Protein AF-A0A0W0FB42-F1 (afdb_monomer_lite)

Structure (mmCIF, N/CA/C/O backbone):
data_AF-A0A0W0FB42-F1
#
_entry.id   AF-A0A0W0FB42-F1
#
loop_
_atom_site.group_PDB
_atom_site.id
_atom_site.type_symbol
_atom_site.label_atom_id
_atom_site.label_alt_id
_atom_site.label_comp_id
_atom_site.label_asym_id
_atom_site.label_entity_id
_atom_site.label_seq_id
_atom_site.pdbx_PDB_ins_code
_atom_site.Cartn_x
_atom_site.Cartn_y
_atom_site.Cartn_z
_atom_site.occupancy
_atom_site.B_iso_or_equiv
_atom_site.a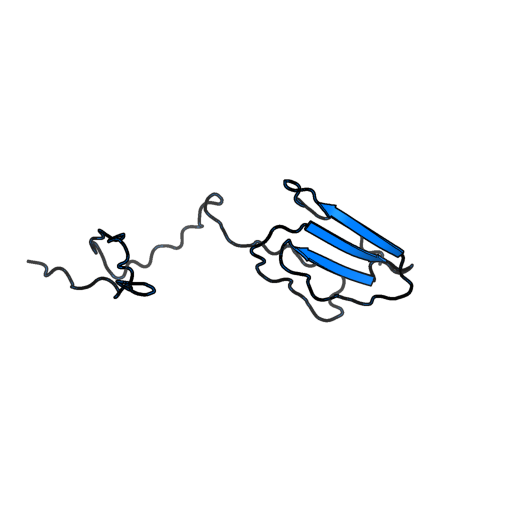uth_seq_id
_atom_site.auth_comp_id
_atom_site.auth_asym_id
_atom_site.auth_atom_id
_atom_site.pdbx_PDB_model_num
ATOM 1 N N . MET A 1 1 ? -25.402 -29.804 43.372 1.00 33.59 1 MET A N 1
ATOM 2 C CA . MET A 1 1 ? -24.931 -28.434 43.650 1.00 33.59 1 MET A CA 1
ATOM 3 C C . MET A 1 1 ? -23.645 -28.269 42.859 1.00 33.59 1 MET A C 1
ATOM 5 O O . MET A 1 1 ? -22.649 -28.855 43.251 1.00 33.59 1 MET A O 1
ATOM 9 N N . SER A 1 2 ? -23.708 -27.656 41.675 1.00 41.41 2 SER A N 1
ATOM 10 C CA . SER A 1 2 ? -22.521 -27.426 40.841 1.00 41.41 2 SER A CA 1
ATOM 11 C C . SER A 1 2 ? -21.876 -26.138 41.325 1.00 41.41 2 SER A C 1
ATOM 13 O O . SER A 1 2 ? -22.508 -25.088 41.245 1.00 41.41 2 SER A O 1
ATOM 15 N N . GLU A 1 3 ? -20.667 -26.220 41.870 1.00 48.44 3 GLU A N 1
ATOM 16 C CA . GLU A 1 3 ? -19.871 -25.037 42.189 1.00 48.44 3 GLU A CA 1
ATOM 17 C C . GLU A 1 3 ? -19.589 -24.285 40.881 1.00 48.44 3 GLU A C 1
ATOM 19 O O . GLU A 1 3 ? -19.084 -24.861 39.914 1.00 48.44 3 GLU A O 1
ATOM 24 N N . LEU A 1 4 ? -20.001 -23.017 40.820 1.00 48.66 4 LEU A N 1
ATOM 25 C CA . LEU A 1 4 ? -19.660 -22.120 39.719 1.00 48.66 4 LEU A CA 1
ATOM 26 C C . LEU A 1 4 ? -18.131 -21.926 39.723 1.00 48.66 4 LEU A C 1
ATOM 28 O O . LEU A 1 4 ? -17.591 -21.525 40.755 1.00 48.66 4 LEU A O 1
ATOM 32 N N . PRO A 1 5 ? -17.408 -22.208 38.623 1.00 51.91 5 PRO A N 1
ATOM 33 C CA . PRO A 1 5 ? -15.955 -22.061 38.598 1.00 51.91 5 PRO A CA 1
ATOM 34 C C . PRO A 1 5 ? -15.554 -20.583 38.654 1.00 51.91 5 PRO A C 1
ATOM 36 O O . PRO A 1 5 ? -15.980 -19.803 37.797 1.00 51.91 5 PRO A O 1
ATOM 39 N N . SER A 1 6 ? -14.716 -20.207 39.626 1.00 60.69 6 SER A N 1
ATOM 40 C CA . SER A 1 6 ? -14.290 -18.819 39.809 1.00 60.69 6 SER A CA 1
ATOM 41 C C . SER A 1 6 ? -13.353 -18.326 38.698 1.00 60.69 6 SER A C 1
ATOM 43 O O . SER A 1 6 ? -12.539 -19.055 38.127 1.00 60.69 6 SER A O 1
ATOM 45 N N . ASP A 1 7 ? -13.543 -17.037 38.436 1.00 61.12 7 ASP A N 1
ATOM 46 C CA . ASP A 1 7 ? -12.657 -16.036 37.851 1.00 61.12 7 ASP A CA 1
ATOM 47 C C . ASP A 1 7 ? -12.575 -15.904 36.322 1.00 61.12 7 ASP A C 1
ATOM 49 O O . ASP A 1 7 ? -12.053 -16.743 35.575 1.00 61.12 7 ASP A O 1
ATOM 53 N N . PHE A 1 8 ? -13.089 -14.745 35.887 1.00 56.88 8 PHE A N 1
ATOM 54 C CA . PHE A 1 8 ? -12.772 -14.076 34.632 1.00 56.88 8 PHE A CA 1
ATOM 55 C C . PHE A 1 8 ? -11.254 -13.922 34.471 1.00 56.88 8 PHE A C 1
ATOM 57 O O . PHE A 1 8 ? -10.535 -13.832 35.472 1.00 56.88 8 PHE A O 1
ATOM 64 N N . PRO A 1 9 ? -10.739 -13.861 33.228 1.00 62.66 9 PRO A N 1
ATOM 65 C CA . PRO A 1 9 ? -9.367 -13.423 33.012 1.00 62.66 9 PRO A CA 1
ATOM 66 C C . PRO A 1 9 ? -9.143 -12.083 33.722 1.00 62.66 9 PRO A C 1
ATOM 68 O O . PRO A 1 9 ? -10.016 -11.215 33.714 1.00 62.66 9 PRO A O 1
ATOM 71 N N . GLN A 1 10 ? -7.980 -11.932 34.357 1.00 65.81 10 GLN A N 1
ATOM 72 C CA . GLN A 1 10 ? -7.614 -10.692 35.035 1.00 65.81 10 GLN A CA 1
ATOM 73 C C . GLN A 1 10 ? -7.484 -9.586 33.984 1.00 65.81 10 GLN A C 1
ATOM 75 O O . GLN A 1 10 ? -6.493 -9.519 33.259 1.00 65.81 10 GLN A O 1
ATOM 80 N N . VAL A 1 11 ? -8.514 -8.752 33.874 1.00 65.94 11 VAL A N 1
ATOM 81 C CA . VAL A 1 11 ? -8.490 -7.552 33.040 1.00 65.94 11 VAL A CA 1
ATOM 82 C C . VAL A 1 11 ? -7.838 -6.405 33.818 1.00 65.94 11 VAL A C 1
ATOM 84 O O . VAL A 1 11 ? -8.016 -6.320 35.039 1.00 65.94 11 VAL A O 1
ATOM 87 N N . PRO A 1 12 ? -7.073 -5.519 33.154 1.00 68.88 12 PRO A N 1
ATOM 88 C CA . PRO A 1 12 ? -6.584 -4.299 33.782 1.00 68.88 12 PRO A CA 1
ATOM 89 C C . PRO A 1 12 ? -7.754 -3.516 34.384 1.00 68.88 12 PRO A C 1
ATOM 91 O O . PRO A 1 12 ? -8.793 -3.364 33.746 1.00 68.88 12 PRO A O 1
ATOM 94 N N . LYS A 1 13 ? -7.592 -3.033 35.617 1.00 71.75 13 LYS A N 1
ATOM 95 C CA . LYS A 1 13 ? -8.607 -2.220 36.313 1.00 71.75 13 LYS A CA 1
ATOM 96 C C . LYS A 1 13 ? -8.369 -0.719 36.151 1.00 71.75 13 LYS A C 1
ATOM 98 O O . LYS A 1 13 ? -9.218 0.081 36.525 1.00 71.75 13 LYS A O 1
ATOM 103 N N . SER A 1 14 ? -7.219 -0.336 35.603 1.00 76.00 14 SER A N 1
ATOM 104 C CA . SER A 1 14 ? -6.844 1.053 35.368 1.00 76.00 14 SER A CA 1
ATOM 105 C C . SER A 1 14 ? -5.825 1.184 34.236 1.00 76.00 14 SER A C 1
ATOM 107 O O . SER A 1 14 ? -5.085 0.244 33.937 1.00 76.00 14 SER A O 1
ATOM 109 N N . VAL A 1 15 ? -5.795 2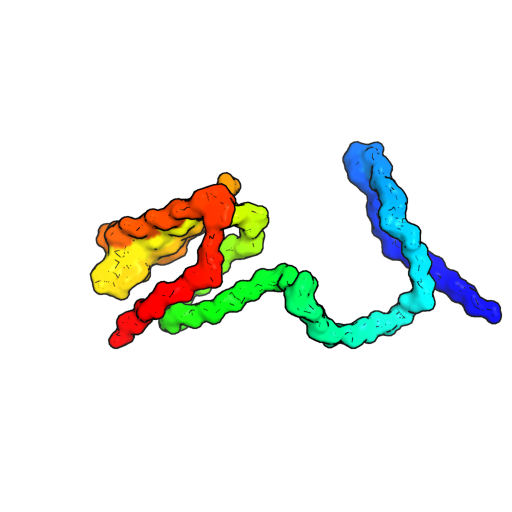.368 33.624 1.00 68.62 15 VAL A N 1
ATOM 110 C CA . VAL A 1 15 ? -4.765 2.828 32.680 1.00 68.62 15 VAL A CA 1
ATOM 111 C C . VAL A 1 15 ? -4.372 4.243 33.108 1.00 68.62 15 VAL A C 1
ATOM 113 O O . VAL A 1 15 ? -5.246 5.065 33.367 1.00 68.62 15 VAL A O 1
ATOM 116 N N . ASP A 1 16 ? -3.072 4.507 33.272 1.00 75.69 16 ASP A N 1
ATOM 117 C CA . ASP A 1 16 ? -2.525 5.811 33.695 1.00 75.69 16 ASP A CA 1
ATOM 118 C C . ASP A 1 16 ? -3.177 6.416 34.956 1.00 75.69 16 ASP A C 1
ATOM 120 O O . ASP A 1 16 ? -3.392 7.621 35.071 1.00 75.69 16 ASP A O 1
ATOM 124 N N . GLY A 1 17 ? -3.514 5.564 35.930 1.00 77.31 17 GLY A N 1
ATOM 125 C CA . GLY A 1 17 ? -4.133 5.985 37.193 1.00 77.31 17 GLY A CA 1
ATOM 126 C C . GLY A 1 17 ? -5.621 6.337 37.093 1.00 77.31 17 GLY A C 1
ATOM 127 O O . GLY A 1 17 ? -6.227 6.653 38.115 1.00 77.31 17 GLY A O 1
ATOM 128 N N . GLN A 1 18 ? -6.227 6.241 35.906 1.00 73.88 18 GLN A N 1
ATOM 129 C CA . GLN A 1 18 ? -7.676 6.306 35.734 1.00 73.88 18 GLN A CA 1
ATOM 130 C C . GLN A 1 18 ? -8.264 4.901 35.840 1.00 73.88 18 GLN A C 1
ATOM 132 O O . GLN A 1 18 ? -7.829 3.986 35.138 1.00 73.88 18 GLN A O 1
ATOM 137 N N . GLU A 1 19 ? -9.244 4.720 36.726 1.00 80.06 19 GLU A N 1
ATOM 138 C CA . GLU A 1 19 ? -9.999 3.470 36.792 1.00 80.06 19 GLU A CA 1
ATOM 139 C C . GLU A 1 19 ? -10.751 3.259 35.479 1.00 80.06 19 GLU A C 1
ATOM 141 O O . GLU A 1 19 ? -11.432 4.156 34.974 1.00 80.06 19 GLU A O 1
ATOM 146 N N . LEU A 1 20 ? -10.610 2.063 34.915 1.00 70.44 20 LEU A N 1
ATOM 147 C CA . LEU A 1 20 ? -11.407 1.669 33.770 1.00 70.44 20 LEU A CA 1
ATOM 148 C C . LEU A 1 20 ? -12.842 1.431 34.258 1.00 70.44 20 LEU A C 1
ATOM 150 O O . LEU A 1 20 ? -13.029 0.739 35.262 1.00 70.44 20 LEU A O 1
ATOM 154 N N . PRO A 1 21 ? -13.862 1.973 33.569 1.00 65.00 21 PRO A N 1
ATOM 155 C CA . PRO A 1 21 ? -15.244 1.610 33.837 1.00 65.00 21 PRO A CA 1
ATOM 156 C C . PRO A 1 21 ? -15.426 0.091 33.839 1.00 65.00 21 PRO A C 1
ATOM 158 O O . PRO A 1 21 ? -14.749 -0.635 33.110 1.00 65.00 21 PRO A O 1
ATOM 161 N N . ASP A 1 22 ? -16.355 -0.402 34.652 1.00 67.44 22 ASP A N 1
ATOM 162 C CA . ASP A 1 22 ? -16.662 -1.830 34.710 1.00 67.44 22 ASP A CA 1
ATOM 163 C C . ASP A 1 22 ? -17.422 -2.255 33.440 1.00 67.44 22 ASP A C 1
ATOM 165 O O . ASP A 1 22 ? -18.654 -2.288 33.390 1.00 67.44 22 ASP A O 1
ATOM 169 N N . PHE A 1 23 ? -16.677 -2.480 32.355 1.00 59.56 23 PHE A N 1
ATOM 170 C CA . PHE A 1 23 ? -17.221 -2.781 31.030 1.00 59.56 23 PHE A CA 1
ATOM 171 C C . PHE A 1 23 ? -17.687 -4.238 30.890 1.00 59.56 23 PHE A C 1
ATOM 173 O O . PHE A 1 23 ? -18.391 -4.557 29.933 1.00 59.56 23 PHE A O 1
ATOM 180 N N . ILE A 1 24 ? -17.310 -5.133 31.812 1.00 58.31 24 ILE A N 1
ATOM 181 C CA . ILE A 1 24 ? -17.571 -6.574 31.696 1.00 58.31 24 ILE A CA 1
ATOM 182 C C . ILE A 1 24 ? -18.425 -7.049 32.872 1.00 58.31 24 ILE A C 1
ATOM 184 O O . ILE A 1 24 ? -17.965 -7.739 33.777 1.00 58.31 24 ILE A O 1
ATOM 188 N N . LYS A 1 25 ? -19.731 -6.772 32.798 1.00 57.03 25 LYS A N 1
ATOM 189 C CA . LYS A 1 25 ? -20.739 -7.567 33.519 1.00 57.03 25 LYS A CA 1
ATOM 190 C C . LYS A 1 25 ? -20.983 -8.873 32.770 1.00 57.03 25 LYS A C 1
ATOM 192 O O . LYS A 1 25 ? -22.018 -9.058 32.137 1.00 57.03 25 LYS A O 1
ATOM 197 N N . GLY A 1 26 ? -19.985 -9.745 32.770 1.00 59.94 26 GLY A N 1
ATOM 198 C CA . GLY A 1 26 ? -20.109 -11.089 32.224 1.00 59.94 26 GLY A CA 1
ATOM 199 C C . GLY A 1 26 ? -20.451 -12.088 33.323 1.00 59.94 26 GLY A C 1
ATOM 200 O O . GLY A 1 26 ? -20.000 -11.948 34.455 1.00 59.94 26 GLY A O 1
ATOM 201 N N . GLU A 1 27 ? -21.155 -13.158 32.969 1.00 63.69 27 GLU A N 1
ATOM 202 C CA . GLU A 1 27 ? -21.190 -14.395 33.753 1.00 63.69 27 GLU A CA 1
ATOM 203 C C . GLU A 1 27 ? -20.570 -15.515 32.908 1.00 63.69 27 GLU A C 1
ATOM 205 O O . GLU A 1 27 ? -20.877 -15.652 31.721 1.00 63.69 27 GLU A O 1
ATOM 210 N N . ILE A 1 28 ? -19.669 -16.312 33.491 1.00 62.75 28 ILE A N 1
ATOM 211 C CA . ILE A 1 28 ? -19.129 -17.493 32.809 1.00 62.75 28 ILE A CA 1
ATOM 212 C C . ILE A 1 28 ? -20.179 -18.600 32.895 1.00 62.75 28 ILE A C 1
ATOM 214 O O . ILE A 1 28 ? -20.232 -19.342 33.870 1.00 62.75 28 ILE A O 1
ATOM 218 N N . ILE A 1 29 ? -20.991 -18.733 31.850 1.00 67.31 29 ILE A N 1
ATOM 219 C CA . ILE A 1 29 ? -22.028 -19.771 31.784 1.00 67.31 29 ILE A CA 1
ATOM 220 C C . ILE A 1 29 ? -21.484 -21.141 31.342 1.00 67.31 29 ILE A C 1
ATOM 222 O O . ILE A 1 29 ? -22.100 -22.165 31.629 1.00 67.31 29 ILE A O 1
ATOM 226 N N . GLN A 1 30 ? -20.330 -21.191 30.653 1.00 57.31 30 GLN A N 1
ATOM 227 C CA . GLN A 1 30 ? -19.724 -22.443 30.176 1.00 57.31 30 GLN A CA 1
ATOM 228 C C . GLN A 1 30 ? -18.228 -22.279 29.823 1.00 57.31 30 GLN A C 1
ATOM 230 O O . GLN A 1 30 ? -17.839 -21.288 29.207 1.00 57.31 30 GLN A O 1
ATOM 235 N N . ARG A 1 31 ? -17.377 -23.261 30.171 1.00 58.84 31 ARG A N 1
ATOM 236 C CA . ARG A 1 31 ? -15.950 -23.332 29.774 1.00 58.84 31 ARG A CA 1
ATOM 237 C C . ARG A 1 31 ? -15.711 -24.481 28.789 1.00 58.84 31 ARG A C 1
ATOM 239 O O . ARG A 1 31 ? -16.438 -25.469 28.800 1.00 58.84 31 ARG A O 1
ATOM 246 N N . GLY A 1 32 ? -14.676 -24.362 27.954 1.00 59.06 32 GLY A N 1
ATOM 247 C CA . GLY A 1 32 ? -14.260 -25.431 27.034 1.00 59.06 32 GLY A CA 1
ATOM 248 C C . GLY A 1 32 ? -15.139 -25.587 25.792 1.00 59.06 32 GLY A C 1
ATOM 249 O O . GLY A 1 32 ? -15.006 -26.581 25.079 1.00 59.06 32 GLY A O 1
ATOM 250 N N . ILE A 1 33 ? -16.013 -24.613 25.501 1.00 60.34 33 ILE A N 1
ATOM 251 C CA . ILE A 1 33 ? -16.690 -24.568 24.207 1.00 60.34 33 ILE A CA 1
ATOM 252 C C . ILE A 1 33 ? -15.625 -24.287 23.154 1.00 60.34 33 ILE A C 1
ATOM 254 O O . ILE A 1 33 ? -15.134 -23.167 23.013 1.00 60.34 33 ILE A O 1
ATOM 258 N N . LYS A 1 34 ? -15.281 -25.319 22.387 1.00 55.38 34 LYS A N 1
ATOM 259 C CA . LYS A 1 34 ? -14.691 -25.124 21.074 1.00 55.38 34 LYS A CA 1
ATOM 260 C C . LYS A 1 34 ? -15.816 -24.554 20.226 1.00 55.38 34 LYS A C 1
ATOM 262 O O . LYS A 1 34 ? -16.663 -25.310 19.754 1.00 55.38 34 LYS A O 1
ATOM 267 N N . LEU A 1 35 ? -15.891 -23.223 20.151 1.00 56.25 35 LEU A N 1
ATOM 268 C CA . LEU A 1 35 ? -16.835 -22.575 19.254 1.00 56.25 35 LEU A CA 1
ATOM 269 C C . LEU A 1 35 ? -16.584 -23.212 17.887 1.00 56.25 35 LEU A C 1
ATOM 271 O O . LEU A 1 35 ? -15.426 -23.231 17.449 1.00 56.25 35 LEU A O 1
ATOM 275 N N . PRO A 1 36 ? -17.594 -23.829 17.250 1.00 53.62 36 PRO A N 1
ATOM 276 C CA . PRO A 1 36 ? -17.429 -24.185 15.859 1.00 53.62 36 PRO A CA 1
ATOM 277 C C . PRO A 1 36 ? -17.051 -22.872 15.182 1.00 53.62 36 PRO A C 1
ATOM 279 O O . PRO A 1 36 ? -17.771 -21.885 15.328 1.00 53.62 36 PRO A O 1
ATOM 282 N N . PHE A 1 37 ? -15.881 -22.824 14.546 1.00 53.03 37 PHE A N 1
ATOM 283 C CA . PHE A 1 37 ? -15.537 -21.724 13.659 1.00 53.03 37 PHE A CA 1
ATOM 284 C C . PHE A 1 37 ? -16.558 -21.783 12.521 1.00 53.03 37 PHE A C 1
ATOM 286 O O . PHE A 1 37 ? -16.328 -22.408 11.491 1.00 53.03 37 PHE A O 1
ATOM 293 N N . SER A 1 38 ? -17.748 -21.233 12.744 1.00 58.44 38 SER A N 1
ATOM 294 C CA . SER A 1 38 ? -18.626 -20.853 11.661 1.00 58.44 38 SER A CA 1
ATOM 295 C C . SER A 1 38 ? -17.898 -19.750 10.919 1.00 58.44 38 SER A C 1
ATOM 297 O O . SER A 1 38 ? -17.324 -18.862 11.556 1.00 58.44 38 SER A O 1
ATOM 299 N N . THR A 1 39 ? -17.924 -19.808 9.595 1.00 62.34 39 THR A N 1
ATOM 300 C CA . THR A 1 39 ? -17.491 -18.716 8.730 1.00 62.34 39 THR A CA 1
ATOM 301 C C . THR A 1 39 ? -18.056 -17.412 9.288 1.00 62.34 39 THR A C 1
ATOM 303 O O . THR A 1 39 ? -19.269 -17.300 9.489 1.00 62.34 39 THR A O 1
ATOM 306 N N . VAL A 1 40 ? -17.176 -16.471 9.636 1.00 61.28 40 VAL A N 1
ATOM 307 C CA . VAL A 1 40 ? -17.597 -15.151 10.109 1.00 61.28 40 VAL A CA 1
ATOM 308 C C . VAL A 1 40 ? -18.457 -14.553 8.994 1.00 61.28 40 VAL A C 1
ATOM 310 O O . VAL A 1 40 ? -17.996 -14.530 7.854 1.00 61.28 40 VAL A O 1
ATOM 313 N N . PRO A 1 41 ? -19.711 -14.142 9.261 1.00 63.47 41 PRO A N 1
ATOM 314 C CA . PRO A 1 41 ? -20.531 -13.514 8.235 1.00 63.47 41 PRO A CA 1
ATOM 315 C C . PRO A 1 41 ? -19.779 -12.326 7.635 1.00 63.47 41 PRO A C 1
ATOM 317 O O . PRO A 1 41 ? -19.227 -11.548 8.405 1.00 63.47 41 PRO A O 1
ATOM 320 N N . ASP A 1 42 ? -19.812 -12.145 6.312 1.00 62.81 42 ASP A N 1
ATOM 321 C CA . ASP A 1 42 ? -19.012 -11.122 5.607 1.00 62.81 42 ASP A CA 1
ATOM 322 C C . ASP A 1 42 ? -19.133 -9.717 6.218 1.00 62.81 42 ASP A C 1
ATOM 324 O O . ASP A 1 42 ? -18.171 -8.961 6.272 1.00 62.81 42 ASP A O 1
ATOM 328 N N . ARG A 1 43 ? -20.306 -9.381 6.769 1.00 50.47 43 ARG A N 1
ATOM 329 C CA . ARG A 1 43 ? -20.554 -8.103 7.463 1.00 50.47 43 ARG A CA 1
ATOM 330 C C . ARG A 1 43 ? -19.713 -7.878 8.731 1.00 50.47 43 ARG A C 1
ATOM 332 O O . ARG A 1 43 ? -19.729 -6.781 9.278 1.00 50.47 43 ARG A O 1
ATOM 339 N N . TYR A 1 44 ? -19.066 -8.920 9.237 1.00 56.53 44 TYR A N 1
ATOM 340 C CA . TYR A 1 44 ? -18.171 -8.911 10.393 1.00 56.53 44 TYR A CA 1
ATOM 341 C C . TYR A 1 44 ? -16.784 -9.461 10.038 1.00 56.53 44 TYR A C 1
ATOM 343 O O . TYR A 1 44 ? -15.979 -9.719 10.934 1.00 56.53 44 TYR A O 1
ATOM 351 N N . ASP A 1 45 ? -16.509 -9.670 8.749 1.00 63.34 45 ASP A N 1
ATOM 352 C CA . ASP A 1 45 ? -15.193 -10.043 8.260 1.00 63.34 45 ASP A CA 1
ATOM 353 C C . ASP A 1 45 ? -14.337 -8.779 8.132 1.00 63.34 45 ASP A C 1
ATOM 355 O O . ASP A 1 45 ? -14.357 -8.074 7.127 1.00 63.34 45 ASP A O 1
ATOM 359 N N . PHE A 1 46 ? -13.607 -8.475 9.203 1.00 58.38 46 PHE A N 1
ATOM 360 C CA . PHE A 1 46 ? -12.649 -7.371 9.251 1.00 58.38 46 PHE A CA 1
ATOM 361 C C . PHE A 1 46 ? -11.251 -7.791 8.772 1.00 58.38 46 PHE A C 1
ATOM 363 O O . PHE A 1 46 ? -10.286 -7.061 9.001 1.00 58.38 46 PHE A O 1
ATOM 370 N N . THR A 1 47 ? -11.099 -8.979 8.169 1.00 62.78 47 THR A N 1
ATOM 371 C CA . THR A 1 47 ? -9.795 -9.386 7.644 1.00 62.78 47 THR A CA 1
ATOM 372 C C . THR A 1 47 ? -9.425 -8.522 6.444 1.00 62.78 47 THR A C 1
ATOM 374 O O . THR A 1 47 ? -10.207 -8.328 5.514 1.00 62.78 47 THR A O 1
ATOM 377 N N . ILE A 1 48 ? -8.205 -7.984 6.468 1.00 60.84 48 ILE A N 1
ATOM 378 C CA . ILE A 1 48 ? -7.622 -7.309 5.311 1.00 60.84 48 ILE A CA 1
ATOM 379 C C . ILE A 1 48 ? -7.388 -8.390 4.255 1.00 60.84 48 ILE A C 1
ATOM 381 O O . ILE A 1 48 ? -6.519 -9.255 4.409 1.00 60.84 48 ILE A O 1
ATOM 385 N N . LYS A 1 49 ? -8.212 -8.380 3.206 1.00 66.75 49 LYS A N 1
ATOM 386 C CA . LYS A 1 49 ? -8.091 -9.327 2.098 1.00 66.75 49 LYS A CA 1
ATOM 387 C C . LYS A 1 49 ? -6.915 -8.892 1.237 1.00 66.75 49 LYS A C 1
ATOM 389 O O . LYS A 1 49 ? -6.925 -7.795 0.686 1.00 66.75 49 LYS A O 1
ATOM 394 N N . HIS A 1 50 ? -5.901 -9.744 1.157 1.00 65.88 50 HIS A N 1
ATOM 395 C CA . HIS A 1 50 ? -4.814 -9.555 0.208 1.00 65.88 50 HIS A CA 1
ATOM 396 C C . HIS A 1 50 ? -5.358 -9.851 -1.191 1.00 65.88 50 HIS A C 1
ATOM 398 O O . HIS A 1 50 ? -6.061 -10.845 -1.383 1.00 65.88 50 HIS A O 1
ATOM 404 N N . SER A 1 51 ? -5.066 -8.979 -2.151 1.00 66.88 51 SER A N 1
ATOM 405 C CA . SER A 1 51 ? -5.265 -9.291 -3.564 1.00 66.88 51 SER A CA 1
ATOM 406 C C . SER A 1 51 ? -4.268 -10.359 -4.009 1.00 66.88 51 SER A C 1
ATOM 408 O O . SER A 1 51 ? -3.176 -10.455 -3.447 1.00 66.88 51 SER A O 1
ATOM 410 N N . ASP A 1 52 ? -4.607 -11.111 -5.055 1.00 79.25 52 ASP A N 1
ATOM 411 C CA . ASP A 1 52 ? -3.631 -11.963 -5.734 1.00 79.25 52 ASP A CA 1
ATOM 412 C C . ASP A 1 52 ? -2.440 -11.129 -6.245 1.00 79.25 52 ASP A C 1
ATOM 414 O O . ASP A 1 52 ? -2.583 -9.957 -6.611 1.00 79.25 52 ASP A O 1
ATOM 418 N N . CYS A 1 53 ? -1.256 -11.741 -6.283 1.00 81.69 53 CYS A N 1
ATOM 419 C CA . CYS A 1 53 ? -0.081 -11.142 -6.908 1.00 81.69 53 CYS A CA 1
ATOM 420 C C . CYS A 1 53 ? -0.110 -11.416 -8.418 1.00 81.69 53 CYS A C 1
ATOM 422 O O . CYS A 1 53 ? -0.114 -12.571 -8.843 1.00 81.69 53 CYS A O 1
ATOM 424 N N . PHE A 1 54 ? -0.086 -10.357 -9.228 1.00 84.25 54 PHE A N 1
ATOM 425 C CA . PHE A 1 54 ? -0.046 -10.445 -10.690 1.00 84.25 54 PHE A CA 1
ATOM 426 C C . PHE A 1 54 ? 1.353 -10.088 -11.202 1.00 84.25 54 PHE A C 1
ATOM 428 O O . PHE A 1 54 ? 1.901 -9.054 -10.828 1.00 84.25 54 PHE A O 1
ATOM 435 N N . GLY A 1 55 ? 1.929 -10.918 -12.075 1.00 85.50 55 GLY A N 1
ATOM 436 C CA . GLY A 1 55 ? 3.274 -10.700 -12.610 1.00 85.50 55 GLY A CA 1
ATOM 437 C C . GLY A 1 55 ? 4.097 -11.982 -12.708 1.00 85.50 55 GLY A C 1
ATOM 438 O O . GLY A 1 55 ? 3.589 -13.087 -12.535 1.00 85.50 55 GLY A O 1
ATOM 439 N N . THR A 1 56 ? 5.391 -11.824 -12.981 1.00 82.12 56 THR A N 1
ATOM 440 C CA . THR A 1 56 ? 6.381 -12.900 -12.829 1.00 82.12 56 THR A CA 1
ATOM 441 C C . THR A 1 56 ? 6.781 -13.045 -11.361 1.00 82.12 56 THR A C 1
ATOM 443 O O . THR A 1 56 ? 6.874 -12.033 -10.674 1.00 82.12 56 THR A O 1
ATOM 446 N N . GLU A 1 57 ? 7.151 -14.243 -10.902 1.00 84.25 57 GLU A N 1
ATOM 447 C CA . GLU A 1 57 ? 7.685 -14.491 -9.542 1.00 84.25 57 GLU A CA 1
ATOM 448 C C . GLU A 1 57 ? 9.111 -13.925 -9.312 1.00 84.25 57 GLU A C 1
ATOM 450 O O . GLU A 1 57 ? 9.873 -14.419 -8.485 1.00 84.25 57 GLU A O 1
ATOM 455 N N . ALA A 1 58 ? 9.519 -12.913 -10.081 1.00 82.69 58 ALA A N 1
ATOM 456 C CA . ALA A 1 58 ? 10.846 -12.319 -10.018 1.00 82.69 58 ALA A CA 1
ATOM 457 C C . ALA A 1 58 ? 10.894 -11.138 -9.037 1.00 82.69 58 ALA A C 1
ATOM 459 O O . ALA A 1 58 ? 9.993 -10.301 -9.014 1.00 82.69 58 ALA A O 1
ATOM 460 N N . GLY A 1 59 ? 12.008 -11.020 -8.310 1.00 85.69 59 GLY A N 1
ATOM 461 C CA . GLY A 1 59 ? 12.230 -9.971 -7.313 1.00 85.69 59 GLY A CA 1
ATOM 462 C C . GLY A 1 59 ? 11.836 -10.398 -5.900 1.00 85.69 59 GLY A C 1
ATOM 463 O O . GLY A 1 59 ? 11.462 -11.546 -5.668 1.00 85.69 59 GLY A O 1
ATOM 464 N N . ASP A 1 60 ? 11.955 -9.463 -4.958 1.00 86.50 60 ASP A N 1
ATOM 465 C CA . ASP A 1 60 ? 11.561 -9.688 -3.569 1.00 86.50 60 ASP A CA 1
ATOM 466 C C . ASP A 1 60 ? 10.109 -9.235 -3.357 1.00 86.50 60 ASP A C 1
ATOM 468 O O . ASP A 1 60 ? 9.743 -8.138 -3.799 1.00 86.50 60 ASP A O 1
ATOM 472 N N . PRO A 1 61 ? 9.273 -10.041 -2.678 1.00 85.12 61 PRO A N 1
ATOM 473 C CA . PRO A 1 61 ? 7.922 -9.629 -2.336 1.00 85.12 61 PRO A CA 1
ATOM 474 C C . PRO A 1 61 ? 7.965 -8.446 -1.367 1.00 85.12 61 PRO A C 1
ATOM 476 O O . PRO A 1 61 ? 8.844 -8.354 -0.506 1.00 85.12 61 PRO A O 1
ATOM 479 N N . PHE A 1 62 ? 6.976 -7.564 -1.474 1.00 84.44 62 PHE A N 1
ATOM 480 C CA . PHE A 1 62 ? 6.781 -6.484 -0.521 1.00 84.44 62 PHE A CA 1
ATOM 481 C C . PHE A 1 62 ? 5.333 -6.423 -0.047 1.00 84.44 62 PHE A C 1
ATOM 483 O O . PHE A 1 62 ? 4.414 -6.814 -0.760 1.00 84.44 62 PHE A O 1
ATOM 490 N N . ASP A 1 63 ? 5.166 -5.916 1.169 1.00 81.25 63 ASP A N 1
ATOM 491 C CA . ASP A 1 63 ? 3.883 -5.619 1.790 1.00 81.25 63 ASP A CA 1
ATOM 492 C C . ASP A 1 63 ? 3.984 -4.217 2.407 1.00 81.25 63 ASP A C 1
ATOM 494 O O . ASP A 1 63 ? 5.005 -3.851 3.001 1.00 81.25 63 ASP A O 1
ATOM 498 N N . GLU A 1 64 ? 2.944 -3.412 2.220 1.00 79.00 64 GLU A N 1
ATOM 499 C CA . GLU A 1 64 ? 2.812 -2.096 2.850 1.00 79.00 64 GLU A CA 1
ATOM 500 C C . GLU A 1 64 ? 2.380 -2.213 4.320 1.00 79.00 64 GLU A C 1
ATOM 502 O O . GLU A 1 64 ? 2.528 -1.268 5.098 1.00 79.00 64 GLU A O 1
ATOM 507 N N . GLY A 1 65 ? 1.894 -3.392 4.713 1.00 71.31 65 GLY A N 1
ATOM 508 C CA . GLY A 1 65 ? 1.381 -3.707 6.032 1.00 71.31 65 GLY A CA 1
ATOM 509 C C . GLY A 1 65 ? -0.017 -3.137 6.278 1.00 71.31 65 GLY A C 1
ATOM 510 O O . GLY A 1 65 ? -0.609 -2.421 5.468 1.00 71.31 65 GLY A O 1
ATOM 511 N N . ALA A 1 66 ? -0.561 -3.442 7.457 1.00 67.25 66 ALA A N 1
ATOM 512 C CA . ALA A 1 66 ? -1.838 -2.894 7.901 1.00 67.25 66 ALA A CA 1
ATOM 513 C C . ALA A 1 66 ? -1.691 -1.403 8.249 1.00 67.25 66 ALA A C 1
ATOM 515 O O . ALA A 1 66 ? -1.322 -1.041 9.371 1.00 67.25 66 ALA A O 1
ATOM 516 N N . THR A 1 67 ? -1.984 -0.531 7.285 1.00 70.12 67 THR A N 1
ATOM 517 C CA . THR A 1 67 ? -1.939 0.918 7.500 1.00 70.12 67 THR A CA 1
ATOM 518 C C . THR A 1 67 ? -3.274 1.416 8.053 1.00 70.12 67 THR A C 1
ATOM 520 O O . THR A 1 67 ? -4.320 1.255 7.435 1.00 70.12 67 THR A O 1
ATOM 523 N N . TRP A 1 68 ? -3.241 2.050 9.227 1.00 72.50 68 TRP A N 1
ATOM 524 C CA . TRP A 1 68 ? -4.432 2.566 9.928 1.00 72.50 68 TRP A CA 1
ATOM 525 C C . TRP A 1 68 ? -4.955 3.897 9.372 1.00 72.50 68 TRP A C 1
ATOM 527 O O . TRP A 1 68 ? -5.952 4.431 9.856 1.00 72.50 68 TRP A O 1
ATOM 537 N N . TYR A 1 69 ? -4.267 4.455 8.378 1.00 82.81 69 TYR A N 1
ATOM 538 C CA . TYR A 1 69 ? -4.589 5.739 7.770 1.00 82.81 69 TYR A CA 1
ATOM 539 C C . TYR A 1 69 ? -5.039 5.534 6.328 1.00 82.81 69 TYR A C 1
ATOM 541 O O . TYR A 1 69 ? -4.503 4.653 5.659 1.00 82.81 69 TYR A O 1
ATOM 549 N N . PRO A 1 70 ? -5.979 6.350 5.822 1.00 86.56 70 PRO A N 1
ATOM 550 C CA . PRO A 1 70 ? -6.390 6.273 4.429 1.00 86.56 70 PRO A CA 1
ATOM 551 C C . PRO A 1 70 ? -5.228 6.637 3.503 1.00 86.56 70 PRO A C 1
ATOM 553 O O . PRO A 1 70 ? -4.432 7.542 3.792 1.00 86.56 70 PRO A O 1
ATOM 556 N N . LEU A 1 71 ? -5.153 5.923 2.382 1.00 90.25 71 LEU A N 1
ATOM 557 C CA . LEU A 1 71 ? -4.272 6.243 1.267 1.00 90.25 71 LEU A CA 1
ATOM 558 C C . LEU A 1 71 ? -4.655 7.620 0.712 1.00 90.25 71 LEU A C 1
ATOM 560 O O . LEU A 1 71 ? -5.835 7.925 0.566 1.00 90.25 71 LEU A O 1
ATOM 564 N N . LYS A 1 72 ? -3.660 8.464 0.440 1.00 94.62 72 LYS A N 1
ATOM 565 C CA . LYS A 1 72 ? -3.846 9.843 -0.040 1.00 94.62 72 LYS A CA 1
ATOM 566 C C . LYS A 1 72 ? -3.149 10.126 -1.354 1.00 94.62 72 LYS A C 1
ATOM 568 O O . LYS A 1 72 ? -3.583 11.005 -2.090 1.00 94.62 72 LYS A O 1
ATOM 573 N N . LEU A 1 73 ? -2.074 9.408 -1.655 1.00 94.62 73 LEU A N 1
ATOM 574 C CA . LEU A 1 73 ? -1.418 9.516 -2.945 1.00 94.62 73 LEU A CA 1
ATOM 575 C C . LEU A 1 73 ? -0.755 8.197 -3.315 1.00 94.62 73 LEU A C 1
ATOM 577 O O . LEU A 1 73 ? -0.120 7.556 -2.480 1.00 94.62 73 LEU A O 1
ATOM 581 N N . VAL A 1 74 ? -0.872 7.835 -4.586 1.00 93.69 74 VAL A N 1
ATOM 582 C CA . VAL A 1 74 ? -0.115 6.755 -5.212 1.00 93.69 74 VAL A CA 1
ATOM 583 C C . VAL A 1 74 ? 0.825 7.366 -6.235 1.00 93.69 74 VAL A C 1
ATOM 585 O O . VAL A 1 74 ? 0.406 8.133 -7.103 1.00 93.69 74 VAL A O 1
ATOM 588 N N . GLN A 1 75 ? 2.102 7.025 -6.130 1.00 93.75 75 GLN A N 1
ATOM 589 C CA . GLN A 1 75 ? 3.124 7.417 -7.082 1.00 93.75 75 GLN A CA 1
ATOM 590 C C . GLN A 1 75 ? 3.676 6.176 -7.768 1.00 93.75 75 GLN A C 1
ATOM 592 O O . GLN A 1 75 ? 4.155 5.247 -7.120 1.00 93.75 75 GLN A O 1
ATOM 597 N N . ILE A 1 76 ? 3.639 6.188 -9.095 1.00 92.06 76 ILE A N 1
ATOM 598 C CA . ILE A 1 76 ? 4.173 5.121 -9.930 1.00 92.06 76 ILE A CA 1
ATOM 599 C C . ILE A 1 76 ? 5.135 5.745 -10.927 1.00 92.06 76 ILE A C 1
ATOM 601 O O . ILE A 1 76 ? 4.862 6.805 -11.489 1.00 92.06 76 ILE A O 1
ATOM 605 N N . THR A 1 77 ? 6.267 5.092 -11.157 1.00 92.12 77 THR A N 1
ATOM 606 C CA . THR A 1 77 ? 7.144 5.448 -12.272 1.00 92.12 77 THR A CA 1
ATOM 607 C C . THR A 1 77 ? 7.121 4.346 -13.315 1.00 92.12 77 THR A C 1
ATOM 609 O O . THR A 1 77 ? 6.951 3.171 -12.986 1.00 92.12 77 THR A O 1
ATOM 612 N N . SER A 1 78 ? 7.261 4.720 -14.582 1.00 88.94 78 SER A N 1
ATOM 613 C CA . SER A 1 78 ? 7.223 3.794 -15.713 1.00 88.94 78 SER A CA 1
ATOM 614 C C . SER A 1 78 ? 8.375 4.040 -16.682 1.00 88.94 78 SER A C 1
ATOM 616 O O . SER A 1 78 ? 8.765 5.179 -16.936 1.00 88.94 78 SER A O 1
ATOM 618 N N . THR A 1 79 ? 8.920 2.962 -17.234 1.00 87.81 79 THR A N 1
ATOM 619 C CA . THR A 1 79 ? 9.884 2.981 -18.337 1.00 87.81 79 THR A CA 1
ATOM 620 C C . THR A 1 79 ? 9.231 2.426 -19.602 1.00 87.81 79 THR A C 1
ATOM 622 O O . THR A 1 79 ? 8.075 2.001 -19.598 1.00 87.81 79 THR A O 1
ATOM 625 N N . ALA A 1 80 ? 9.986 2.366 -20.700 1.00 84.94 80 ALA A N 1
ATOM 626 C CA . ALA A 1 80 ? 9.542 1.697 -21.923 1.00 84.94 80 ALA A CA 1
ATOM 627 C C . ALA A 1 80 ? 9.222 0.198 -21.725 1.00 84.94 80 ALA A C 1
ATOM 629 O O . ALA A 1 80 ? 8.568 -0.398 -22.573 1.00 84.94 80 ALA A O 1
ATOM 630 N N . GLN A 1 81 ? 9.689 -0.408 -20.629 1.00 82.31 81 GLN A N 1
ATOM 631 C CA . GLN A 1 81 ? 9.475 -1.816 -20.290 1.00 82.31 81 GLN A CA 1
ATOM 632 C C . GLN A 1 81 ? 8.288 -2.037 -19.339 1.00 82.31 81 GLN A C 1
ATOM 634 O O . GLN A 1 81 ? 7.976 -3.184 -19.036 1.00 82.31 81 GLN A O 1
ATOM 639 N N . GLY A 1 82 ? 7.629 -0.973 -18.867 1.00 86.31 82 GLY A N 1
ATOM 640 C CA . GLY A 1 82 ? 6.482 -1.061 -17.962 1.00 86.31 82 GLY A CA 1
ATOM 641 C C . GLY A 1 82 ? 6.684 -0.305 -16.650 1.00 86.31 82 GLY A C 1
ATOM 642 O O . GLY A 1 82 ? 7.458 0.651 -16.578 1.00 86.31 82 GLY A O 1
ATOM 643 N N . LEU A 1 83 ? 5.950 -0.705 -15.609 1.00 88.62 83 LEU A N 1
ATOM 644 C CA . LEU A 1 83 ? 6.045 -0.078 -14.287 1.00 88.62 83 LEU A CA 1
ATOM 645 C C . LEU A 1 83 ? 7.406 -0.396 -13.652 1.00 88.62 83 LEU A C 1
ATOM 647 O O . LEU A 1 83 ? 7.847 -1.541 -13.639 1.00 88.62 83 LEU A O 1
ATOM 651 N N . SER A 1 84 ? 8.070 0.632 -13.134 1.00 90.12 84 SER A N 1
ATOM 652 C CA . SER A 1 84 ? 9.440 0.563 -12.616 1.00 90.12 84 SER A CA 1
ATOM 653 C C . SER A 1 84 ? 9.507 0.759 -11.111 1.00 90.12 84 SER A C 1
ATOM 655 O O . SER A 1 84 ? 10.328 0.126 -10.444 1.00 90.12 84 SER A O 1
ATOM 657 N N . SER A 1 85 ? 8.657 1.623 -10.555 1.00 92.31 85 SER A N 1
ATOM 658 C CA . SER A 1 85 ? 8.565 1.786 -9.110 1.00 92.31 85 SER A CA 1
ATOM 659 C C . SER A 1 85 ? 7.169 2.146 -8.643 1.00 92.31 85 SER A C 1
ATOM 661 O O . SER A 1 85 ? 6.404 2.763 -9.380 1.00 92.31 85 SER A O 1
ATOM 663 N N . TYR A 1 86 ? 6.896 1.838 -7.382 1.00 92.06 86 TYR A N 1
ATOM 664 C CA . TYR A 1 86 ? 5.673 2.172 -6.670 1.00 92.06 86 TYR A CA 1
ATOM 665 C C . TYR A 1 86 ? 6.017 2.783 -5.306 1.00 92.06 86 TYR A C 1
ATOM 667 O O . TYR A 1 86 ? 6.939 2.332 -4.623 1.00 92.06 86 TYR A O 1
ATOM 675 N N . GLN A 1 87 ? 5.273 3.811 -4.911 1.00 92.81 87 GLN A N 1
ATOM 676 C CA . GLN A 1 87 ? 5.287 4.360 -3.563 1.00 92.81 87 GLN A CA 1
ATOM 677 C C . GLN A 1 87 ? 3.891 4.865 -3.205 1.00 92.81 87 GLN A C 1
ATOM 679 O O . GLN A 1 87 ? 3.272 5.611 -3.967 1.00 92.81 87 GLN A O 1
ATOM 684 N N . ALA A 1 88 ? 3.424 4.502 -2.017 1.00 92.25 88 ALA A N 1
ATOM 685 C CA . ALA A 1 88 ? 2.166 4.970 -1.469 1.00 92.25 88 ALA A CA 1
ATOM 686 C C . ALA A 1 88 ? 2.412 6.010 -0.376 1.00 92.25 88 ALA A C 1
ATOM 688 O O . ALA A 1 88 ? 3.378 5.950 0.394 1.00 92.25 88 ALA A O 1
ATOM 689 N N . ARG A 1 89 ? 1.504 6.975 -0.287 1.00 92.81 89 ARG A N 1
ATOM 690 C CA . ARG A 1 89 ? 1.472 7.969 0.776 1.00 92.81 89 ARG A CA 1
ATOM 691 C C . ARG A 1 89 ? 0.117 7.953 1.447 1.00 92.81 89 ARG A C 1
ATOM 693 O O . ARG A 1 89 ? -0.915 8.201 0.831 1.00 92.81 89 ARG A O 1
ATOM 700 N N . TYR A 1 90 ? 0.168 7.733 2.742 1.00 91.25 90 TYR A N 1
ATOM 701 C CA . TYR A 1 90 ? -0.935 7.786 3.676 1.00 91.25 90 TYR A CA 1
ATOM 702 C C . TYR A 1 90 ? -0.892 9.113 4.436 1.00 91.25 90 TYR A C 1
ATOM 704 O O . TYR A 1 90 ? 0.122 9.815 4.427 1.00 91.25 90 TYR A O 1
ATOM 712 N N . ALA A 1 91 ? -1.974 9.458 5.134 1.00 86.12 91 ALA A N 1
ATOM 713 C CA . ALA A 1 91 ? -2.060 10.727 5.866 1.00 86.12 91 ALA A CA 1
ATOM 714 C C . ALA A 1 91 ? -0.882 10.971 6.837 1.00 86.12 91 ALA A C 1
ATOM 716 O O . ALA A 1 91 ? -0.450 12.110 7.000 1.00 86.12 91 ALA A O 1
ATOM 717 N N . GLN A 1 92 ? -0.346 9.913 7.459 1.00 83.62 92 GLN A N 1
ATOM 718 C CA . GLN A 1 92 ? 0.752 10.016 8.430 1.00 83.62 92 GLN A CA 1
ATOM 719 C C . GLN A 1 92 ? 2.046 9.309 8.016 1.00 83.62 92 GLN A C 1
ATOM 721 O O . GLN A 1 92 ? 3.052 9.452 8.707 1.00 83.62 92 GLN A O 1
ATOM 726 N N . ASN A 1 93 ? 2.045 8.544 6.923 1.00 85.25 93 ASN A N 1
ATOM 727 C CA . ASN A 1 93 ? 3.193 7.722 6.553 1.00 85.25 93 ASN A CA 1
ATOM 728 C C . ASN A 1 93 ? 3.413 7.688 5.039 1.00 85.25 93 ASN A C 1
ATOM 730 O O . ASN A 1 93 ? 2.483 7.865 4.258 1.00 85.25 93 ASN A O 1
ATOM 734 N N . VAL A 1 94 ? 4.650 7.439 4.628 1.00 89.62 94 VAL A N 1
ATOM 735 C CA . VAL A 1 94 ? 5.027 7.167 3.239 1.00 89.62 94 VAL A CA 1
ATOM 736 C C . VAL A 1 94 ? 5.700 5.804 3.229 1.00 89.62 94 VAL A C 1
ATOM 738 O O . VAL A 1 94 ? 6.554 5.536 4.073 1.00 89.62 94 VAL A O 1
ATOM 741 N N . THR A 1 95 ? 5.317 4.935 2.300 1.00 90.00 95 THR A N 1
ATOM 742 C CA . THR A 1 95 ? 5.949 3.620 2.179 1.00 90.00 95 THR A CA 1
ATOM 743 C C . THR A 1 95 ? 7.393 3.749 1.705 1.00 90.00 95 THR A C 1
ATOM 745 O O . THR A 1 95 ? 7.826 4.783 1.176 1.00 90.00 95 THR A O 1
ATOM 748 N N . GLY A 1 96 ? 8.143 2.651 1.816 1.00 89.06 96 GLY A N 1
ATOM 749 C CA . GLY A 1 96 ? 9.367 2.507 1.037 1.00 89.06 96 GLY A CA 1
ATOM 750 C C . GLY A 1 96 ? 9.095 2.711 -0.458 1.00 89.06 96 GLY A C 1
ATOM 751 O O . GLY A 1 96 ? 7.968 2.547 -0.932 1.00 89.06 96 GLY A O 1
ATOM 752 N N . LEU A 1 97 ? 10.134 3.094 -1.196 1.00 90.62 97 LEU A N 1
ATOM 753 C CA . LEU A 1 97 ? 10.102 3.030 -2.650 1.00 90.62 97 LEU A CA 1
ATOM 754 C C . LEU A 1 97 ? 10.330 1.574 -3.057 1.00 90.62 97 LEU A C 1
ATOM 756 O O . LEU A 1 97 ? 11.414 1.035 -2.832 1.00 90.62 97 LEU A O 1
ATOM 760 N N . TYR A 1 98 ? 9.326 0.956 -3.666 1.00 90.88 98 TYR A N 1
ATOM 761 C CA . TYR A 1 98 ? 9.431 -0.400 -4.191 1.00 90.88 98 TYR A CA 1
ATOM 762 C C . TYR A 1 98 ? 9.795 -0.338 -5.672 1.00 90.88 98 TYR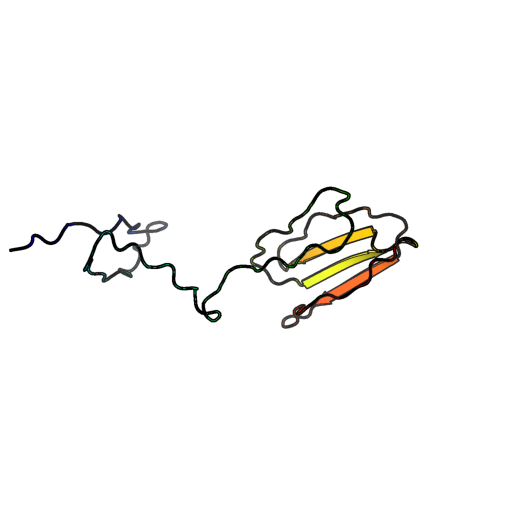 A C 1
ATOM 764 O O . TYR A 1 98 ? 9.189 0.419 -6.428 1.00 90.88 98 TYR A O 1
ATOM 772 N N . GLY A 1 99 ? 10.800 -1.108 -6.093 1.00 89.19 99 GLY A N 1
ATOM 773 C CA . GLY A 1 99 ? 11.348 -1.051 -7.451 1.00 89.19 99 GLY A CA 1
ATOM 774 C C . GLY A 1 99 ? 12.462 -0.008 -7.614 1.00 89.19 99 GLY A C 1
ATOM 775 O O . GLY A 1 99 ? 13.205 0.277 -6.676 1.00 89.19 99 GLY A O 1
ATOM 776 N N . LYS A 1 100 ? 12.632 0.532 -8.826 1.00 86.56 100 LYS A N 1
ATOM 777 C CA . LYS A 1 100 ? 13.734 1.445 -9.179 1.00 86.56 100 LYS A CA 1
ATOM 778 C C . LYS A 1 100 ? 13.204 2.772 -9.717 1.00 86.56 100 LYS A C 1
ATOM 780 O O . LYS A 1 100 ? 12.556 2.799 -10.761 1.00 86.56 100 LYS A O 1
ATOM 785 N N . ALA A 1 101 ? 13.536 3.875 -9.047 1.00 71.06 101 ALA A N 1
ATOM 786 C CA . ALA A 1 101 ? 13.367 5.221 -9.595 1.00 71.06 101 ALA A CA 1
ATOM 787 C C . ALA A 1 101 ? 14.511 5.500 -10.587 1.00 71.06 101 ALA A C 1
ATOM 789 O O . ALA A 1 101 ? 15.610 5.873 -10.184 1.00 71.06 101 ALA A O 1
ATOM 790 N N . GLY A 1 102 ? 14.291 5.207 -11.870 1.00 66.19 102 GLY A N 1
ATOM 791 C CA . GLY A 1 102 ? 15.204 5.559 -12.967 1.00 66.19 102 GLY A CA 1
ATOM 792 C C . GLY A 1 102 ? 14.736 6.800 -13.734 1.00 66.19 102 GLY A C 1
ATOM 793 O O . GLY A 1 102 ? 13.879 7.534 -13.244 1.00 66.19 102 GLY A O 1
ATOM 794 N N . ASP A 1 103 ? 15.250 6.991 -14.956 1.00 65.88 103 ASP A N 1
ATOM 795 C CA . ASP A 1 103 ? 14.748 7.965 -15.947 1.00 65.88 103 ASP A CA 1
ATOM 796 C C . ASP A 1 103 ? 13.347 7.552 -16.434 1.00 65.88 103 ASP A C 1
ATOM 798 O O . ASP A 1 103 ? 13.156 7.040 -17.538 1.00 65.88 103 ASP A O 1
ATOM 802 N N . ALA A 1 104 ? 12.367 7.679 -15.548 1.00 75.12 104 ALA A N 1
ATOM 803 C CA . ALA A 1 104 ? 11.049 7.095 -15.686 1.00 75.12 104 ALA A CA 1
ATOM 804 C C . ALA A 1 104 ? 9.973 8.187 -15.708 1.00 75.12 104 ALA A C 1
ATOM 806 O O . ALA A 1 104 ? 10.043 9.170 -14.968 1.00 75.12 104 ALA A O 1
ATOM 807 N N . ASN A 1 105 ? 8.959 7.998 -16.554 1.00 86.62 105 ASN A N 1
ATOM 808 C CA . ASN A 1 105 ? 7.783 8.859 -16.583 1.00 86.62 105 ASN A CA 1
ATOM 809 C C . ASN A 1 105 ? 7.008 8.675 -15.278 1.00 86.62 105 ASN A C 1
ATOM 811 O O . ASN A 1 105 ? 6.693 7.546 -14.889 1.00 86.62 105 ASN A O 1
ATOM 815 N N . GLU A 1 106 ? 6.704 9.784 -14.612 1.00 90.81 106 GLU A N 1
ATOM 816 C CA . GLU A 1 106 ? 6.032 9.790 -13.319 1.00 90.81 106 GLU A CA 1
ATOM 817 C C . GLU A 1 106 ? 4.517 9.945 -13.484 1.00 90.81 106 GLU A C 1
ATOM 819 O O . GLU A 1 106 ? 4.038 10.856 -14.160 1.00 90.81 106 GLU A O 1
ATOM 824 N N . LEU A 1 107 ? 3.771 9.072 -12.810 1.00 90.44 107 LEU A N 1
ATOM 825 C CA . LEU A 1 107 ? 2.338 9.194 -12.597 1.00 90.44 107 LEU A CA 1
ATOM 826 C C .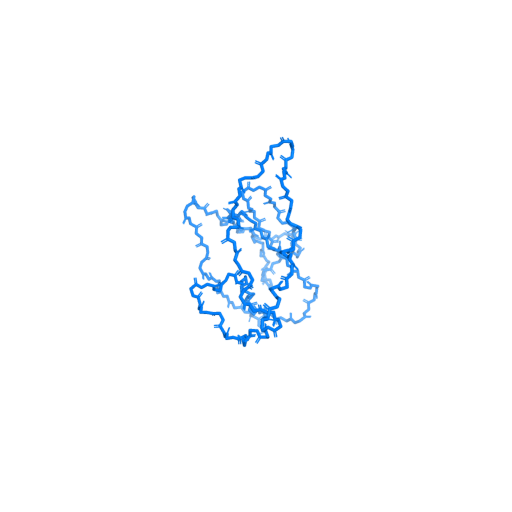 LEU A 1 107 ? 2.076 9.378 -11.099 1.00 90.44 107 LEU A C 1
ATOM 828 O O . LEU A 1 107 ? 2.459 8.539 -10.284 1.00 90.44 107 LEU A O 1
ATOM 832 N N . LYS A 1 108 ? 1.394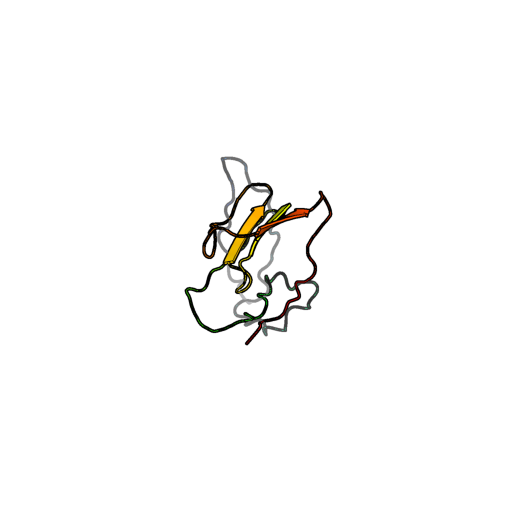 10.469 -10.744 1.00 93.19 108 LYS A N 1
ATOM 833 C CA . LYS A 1 108 ? 0.920 10.743 -9.383 1.00 93.19 108 LYS A CA 1
ATOM 834 C C . LYS A 1 108 ? -0.598 10.816 -9.384 1.00 93.19 108 LYS A C 1
ATOM 836 O O . LYS A 1 108 ? -1.170 11.663 -10.065 1.00 93.19 108 LYS A O 1
ATOM 841 N N . LEU A 1 109 ? -1.224 9.946 -8.602 1.00 93.44 109 LEU A N 1
ATOM 842 C CA . LEU A 1 109 ? -2.657 9.942 -8.347 1.00 93.44 109 LEU A CA 1
ATOM 843 C C . LEU A 1 109 ? -2.892 10.404 -6.910 1.00 93.44 109 LEU A C 1
ATOM 845 O O . LEU A 1 109 ? -2.571 9.674 -5.974 1.00 93.44 109 LEU A O 1
ATOM 849 N N . SER A 1 110 ? -3.420 11.612 -6.742 1.00 95.31 110 SER A N 1
ATOM 850 C CA . SER A 1 110 ? -3.864 12.127 -5.443 1.00 95.31 110 SER A CA 1
ATOM 851 C C . SER A 1 110 ? -5.328 11.766 -5.224 1.00 95.31 110 SER A C 1
ATOM 853 O O . SER A 1 110 ? -6.109 11.867 -6.164 1.00 95.31 110 SER A O 1
ATOM 855 N N . LEU A 1 111 ? -5.673 11.380 -3.999 1.00 93.75 111 LEU A N 1
ATOM 856 C CA . LEU A 1 111 ? -7.032 11.054 -3.578 1.00 93.75 111 LEU A CA 1
ATOM 857 C C . LEU A 1 111 ? -7.552 12.147 -2.643 1.00 93.75 111 LEU A C 1
ATOM 859 O O . LEU A 1 111 ? -6.848 12.553 -1.708 1.00 93.75 111 LEU A O 1
ATOM 863 N N . ASP A 1 112 ? -8.783 12.590 -2.877 1.00 92.88 112 ASP A N 1
ATOM 864 C CA . ASP A 1 112 ? -9.460 13.567 -2.020 1.00 92.88 112 ASP A CA 1
ATOM 865 C C . ASP A 1 112 ? -9.846 12.975 -0.641 1.00 92.88 112 ASP A C 1
ATOM 867 O O . ASP A 1 112 ? -9.499 11.844 -0.284 1.00 92.88 112 ASP A O 1
ATOM 871 N N . GLU A 1 113 ? -10.498 13.766 0.222 1.00 86.44 113 GLU A N 1
ATOM 872 C CA . GLU A 1 113 ? -10.780 13.378 1.616 1.00 86.44 113 GLU A CA 1
ATOM 873 C C . GLU A 1 113 ? -11.568 12.062 1.721 1.00 86.44 113 GLU A C 1
ATOM 875 O O . GLU A 1 113 ? -11.153 11.183 2.482 1.00 86.44 113 GLU A O 1
ATOM 880 N N . ASP A 1 114 ? -12.591 11.911 0.877 1.00 88.12 114 ASP A N 1
ATOM 881 C CA . ASP A 1 114 ? -13.526 10.778 0.843 1.00 88.12 114 ASP A CA 1
ATOM 882 C C . ASP A 1 114 ? -13.289 9.817 -0.336 1.00 88.12 114 ASP A C 1
ATOM 884 O O . ASP A 1 114 ? -14.078 8.898 -0.571 1.00 88.12 114 ASP A O 1
ATOM 888 N N . GLU A 1 115 ? -12.220 10.024 -1.106 1.00 91.25 115 GLU A N 1
ATOM 889 C CA . GLU A 1 115 ? -11.895 9.170 -2.244 1.00 91.25 115 GLU A CA 1
ATOM 890 C C . GLU A 1 115 ? -11.034 7.981 -1.808 1.00 91.25 115 GLU A C 1
ATOM 892 O O . GLU A 1 115 ? -10.111 8.097 -0.999 1.00 91.25 115 GLU A O 1
ATOM 897 N N . TYR A 1 116 ? -11.339 6.812 -2.364 1.00 88.69 116 TYR A N 1
ATOM 898 C CA . TYR A 1 116 ? -10.599 5.584 -2.118 1.00 88.69 116 TYR A CA 1
ATOM 899 C C . TYR A 1 116 ? -10.572 4.713 -3.372 1.00 88.69 116 TYR A C 1
ATOM 901 O O . TYR A 1 116 ? -11.488 4.723 -4.195 1.00 88.69 116 TYR A O 1
ATOM 909 N N . ILE A 1 117 ? -9.505 3.929 -3.505 1.00 87.06 117 ILE A N 1
ATOM 910 C CA . ILE A 1 117 ? -9.341 2.991 -4.613 1.00 87.06 117 ILE A CA 1
ATOM 911 C C . ILE A 1 117 ? -10.171 1.741 -4.314 1.00 87.06 117 ILE A C 1
ATOM 913 O O . ILE A 1 117 ? -9.983 1.087 -3.291 1.00 87.06 117 ILE A O 1
ATOM 917 N N . THR A 1 118 ? -11.089 1.404 -5.217 1.00 86.94 118 THR A N 1
ATOM 918 C CA . THR A 1 118 ? -11.945 0.206 -5.121 1.00 86.94 118 THR A CA 1
ATOM 919 C C . THR A 1 118 ? -11.387 -0.993 -5.880 1.00 86.94 118 THR A C 1
ATOM 921 O O . THR A 1 118 ? -11.814 -2.122 -5.651 1.00 86.94 118 THR A O 1
ATOM 924 N N . GLY A 1 119 ? -10.434 -0.763 -6.780 1.00 83.31 119 GLY A N 1
ATOM 925 C CA . GLY A 1 119 ? -9.801 -1.805 -7.571 1.00 83.31 119 GLY A CA 1
ATOM 926 C C . GLY A 1 119 ? -8.696 -1.250 -8.458 1.00 83.31 119 GLY A C 1
ATOM 927 O O . GLY A 1 119 ? -8.640 -0.054 -8.741 1.00 83.31 119 GLY A O 1
ATOM 928 N N . ILE A 1 120 ? -7.815 -2.145 -8.893 1.00 84.38 120 ILE A N 1
ATOM 929 C CA . ILE A 1 120 ? -6.705 -1.853 -9.799 1.00 84.38 120 ILE A CA 1
ATOM 930 C C . ILE A 1 1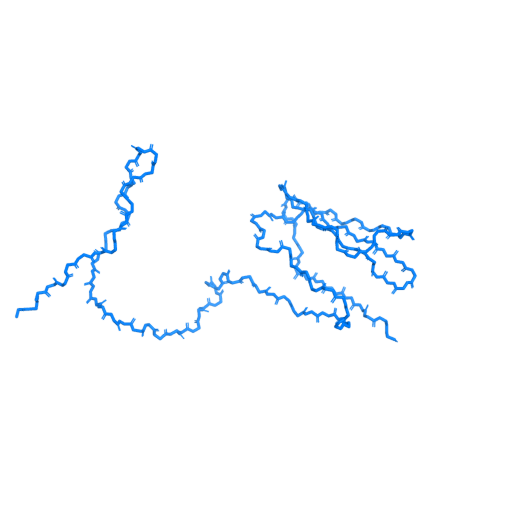20 ? -6.806 -2.838 -10.964 1.00 84.38 120 ILE A C 1
ATOM 932 O O . ILE A 1 120 ? -7.134 -4.007 -10.769 1.00 84.38 120 ILE A O 1
ATOM 936 N N . SER A 1 121 ? -6.546 -2.362 -12.179 1.00 87.44 121 SER A N 1
ATOM 937 C CA . SER A 1 121 ? -6.477 -3.197 -13.380 1.00 87.44 121 SER A CA 1
ATOM 938 C C . SER A 1 121 ? -5.247 -2.819 -14.198 1.00 87.44 121 SER A C 1
ATOM 940 O O . SER A 1 121 ? -4.764 -1.689 -14.109 1.00 87.44 121 SER A O 1
ATOM 942 N N . GLY A 1 122 ? -4.724 -3.768 -14.967 1.00 86.12 122 GLY A N 1
ATOM 943 C CA . GLY A 1 122 ? -3.539 -3.570 -15.788 1.00 86.12 122 GLY A CA 1
ATOM 944 C C . GLY A 1 122 ? -3.228 -4.797 -16.633 1.00 86.12 122 GLY A C 1
ATOM 945 O O . GLY A 1 122 ? -3.900 -5.823 -16.531 1.00 86.12 122 GLY A O 1
ATOM 946 N N . GLU A 1 123 ? -2.194 -4.679 -17.458 1.00 86.56 123 GLU A N 1
ATOM 947 C CA . GLU A 1 123 ? -1.724 -5.743 -18.341 1.00 86.56 123 GLU A CA 1
ATOM 948 C C . GLU A 1 123 ? -0.231 -5.981 -18.115 1.00 86.56 123 GLU A C 1
ATOM 950 O O . GLU A 1 123 ? 0.549 -5.038 -17.959 1.00 86.56 123 GLU A O 1
ATOM 955 N N . LEU A 1 124 ? 0.168 -7.252 -18.119 1.00 81.12 124 LEU A N 1
ATOM 956 C CA . LEU A 1 124 ? 1.565 -7.652 -18.215 1.00 81.12 124 LEU A CA 1
ATOM 957 C C . LEU A 1 124 ? 1.863 -7.941 -19.688 1.00 81.12 124 LEU A C 1
ATOM 959 O O . LEU A 1 124 ? 1.322 -8.896 -20.245 1.00 81.12 124 LEU A O 1
ATOM 963 N N . ALA A 1 125 ? 2.716 -7.130 -20.312 1.00 69.06 125 ALA A N 1
ATOM 964 C CA . ALA A 1 125 ? 3.231 -7.429 -21.643 1.00 69.06 125 ALA A CA 1
ATOM 965 C C . ALA A 1 125 ? 4.303 -8.524 -21.522 1.00 69.06 125 ALA A C 1
ATOM 967 O O . ALA A 1 125 ? 5.349 -8.294 -20.912 1.00 69.06 125 ALA A O 1
ATOM 968 N N . ILE A 1 126 ? 4.007 -9.709 -22.060 1.00 60.50 126 ILE A N 1
ATOM 969 C CA . ILE A 1 126 ? 4.909 -10.871 -22.113 1.00 60.50 126 ILE A CA 1
ATOM 970 C C . ILE A 1 126 ? 5.469 -11.002 -23.527 1.00 60.50 126 ILE A C 1
ATOM 972 O O . ILE A 1 126 ? 4.657 -10.921 -24.478 1.00 60.50 126 ILE A O 1
#

Organism: Moniliophthora roreri (NCBI:txid221103)

InterPro domains:
  IPR001229 Jacalin-like lectin domain [PF01419] (53-123)
  IPR001229 Jacalin-like lectin domain [PS51752] (48-126)
  IPR036404 Jacalin-like lectin domain superfamily [G3DSA:2.100.10.30] (45-125)
  IPR036404 Jacalin-like lectin domain superfamily [SSF51101] (47-123)

Foldseek 3Di:
DDPQDDDDPDDDQDDPPHGDPPPDPDGCPDPDPPPPPDPDPPVPPPDPDDDDDDDDPDDDDDDQPDDPFAWFKWKWWADPQGTAWIWTDGPPDIGDIGGDDDPTDMDMDGADPPGHDPDDDDDRDD

Secondary structure (DSSP, 8-state):
--PPPP------SEETTEEPP---------S----------GGG----PPPPP-S-S-S--------SS-EEEEEEEEETTEEEEEEEEESS-B---EE---S-EEEEEE--TT------------

Sequence (126 aa):
MSELPSDFPQVPKSVDGQELPDFIKGEIIQRGIKLPFSTVPDRYDFTIKHSDCFGTEAGDPFDEGATWYPLKLVQITSTAQGLSSYQARYAQNVTGLYGKAGDANELKLSLDEDEYITGISGELAI

Radius of gyration: 24.01 Å; chains: 1; bounding box: 40×42×66 Å

pLDDT: mean 75.74, std 14.25, range [33.59, 95.31]